Protein AF-A0A4R4S764-F1 (afdb_monomer)

Sequence (118 aa):
MDERRLVDAARLAVAEGSRQERYEALGALSDLLRGAAFTQDSAERVAAFLVEVALTSRYEDDREEALHALGDAGYAWPYQLVKPLADAVPPMGGAESDHVQAILENAEHEDAGGSAGS

Radius of gyration: 15.11 Å; Cα contacts (8 Å, |Δi|>4): 120; chains: 1; bounding box: 30×54×37 Å

Solvent-accessible surface area (backbone atoms only — not comparable to full-atom values): 6704 Å² total; per-residue (Å²): 132,58,68,68,60,51,54,54,49,29,52,48,25,58,75,73,43,54,75,66,47,26,52,54,29,53,50,54,52,26,54,42,41,53,62,64,74,50,54,71,74,54,43,51,56,51,46,50,50,30,49,48,38,43,74,64,50,90,44,66,70,56,19,47,51,26,40,48,30,60,52,62,26,78,64,68,41,54,36,83,70,53,43,66,51,66,79,42,37,90,82,36,65,70,72,54,34,57,38,49,51,57,39,58,74,47,29,40,71,80,78,91,67,95,80,82,89,136

pLDDT: mean 84.27, std 13.17, range [40.12, 95.69]

Structure (mmCIF, N/CA/C/O backbone):
data_AF-A0A4R4S764-F1
#
_entry.id   AF-A0A4R4S764-F1
#
loop_
_atom_site.group_PDB
_atom_site.id
_atom_site.type_symbol
_atom_site.label_atom_id
_atom_site.label_alt_id
_atom_site.label_comp_id
_atom_site.label_asym_id
_atom_site.label_entity_id
_atom_site.label_seq_id
_atom_site.pdbx_PDB_ins_code
_atom_site.Cartn_x
_atom_site.Cartn_y
_atom_site.Cartn_z
_atom_site.occupancy
_atom_site.B_iso_or_equiv
_atom_site.auth_seq_id
_atom_site.auth_comp_id
_atom_site.auth_asym_id
_atom_site.auth_atom_id
_atom_site.pdbx_PDB_model_num
ATOM 1 N N . MET A 1 1 ? -11.655 -0.548 18.272 1.00 57.97 1 MET A N 1
ATOM 2 C CA . MET A 1 1 ? -11.824 0.269 17.052 1.00 57.97 1 MET A CA 1
ATOM 3 C C . MET A 1 1 ? -12.071 -0.710 15.918 1.00 57.97 1 MET A C 1
ATOM 5 O O . MET A 1 1 ? -11.457 -1.764 15.944 1.00 57.97 1 MET A O 1
ATOM 9 N N . ASP A 1 2 ? -13.040 -0.446 15.046 1.00 74.44 2 ASP A N 1
ATOM 10 C CA . ASP A 1 2 ? -13.383 -1.355 13.942 1.00 74.44 2 ASP A CA 1
ATOM 11 C C . ASP A 1 2 ? -12.304 -1.258 12.852 1.00 74.44 2 ASP A C 1
ATOM 13 O O . ASP A 1 2 ? -11.870 -0.146 12.549 1.00 74.44 2 ASP A O 1
ATOM 17 N N . GLU A 1 3 ? -11.865 -2.388 12.296 1.00 73.31 3 GLU A N 1
ATOM 18 C CA . GLU A 1 3 ? -10.853 -2.468 11.230 1.00 73.31 3 GLU A CA 1
ATOM 19 C C . GLU A 1 3 ? -11.152 -1.499 10.084 1.00 73.31 3 GLU A C 1
ATOM 21 O O . GLU A 1 3 ? -10.276 -0.757 9.639 1.00 73.31 3 GLU A O 1
ATOM 26 N N . ARG A 1 4 ? -12.418 -1.426 9.664 1.00 76.69 4 ARG A N 1
ATOM 27 C CA . ARG A 1 4 ? -12.841 -0.559 8.567 1.00 76.69 4 ARG A CA 1
ATOM 28 C C . ARG A 1 4 ? -12.590 0.911 8.878 1.00 76.69 4 ARG A C 1
ATOM 30 O O . ARG A 1 4 ? -12.112 1.647 8.026 1.00 76.69 4 ARG A O 1
ATOM 37 N N . ARG A 1 5 ? -12.841 1.330 10.123 1.00 80.50 5 ARG A N 1
ATOM 38 C CA . ARG A 1 5 ? -12.569 2.707 10.563 1.00 80.50 5 ARG A CA 1
ATOM 39 C C . ARG A 1 5 ? -11.082 3.025 10.593 1.00 80.50 5 ARG A C 1
ATOM 41 O O . ARG A 1 5 ? -10.725 4.181 10.404 1.00 80.50 5 ARG A O 1
ATOM 48 N N . LEU A 1 6 ? -10.235 2.036 10.867 1.00 81.00 6 LEU A N 1
ATOM 49 C CA . LEU A 1 6 ? -8.791 2.229 10.857 1.00 81.00 6 LEU A CA 1
ATOM 50 C C . LEU A 1 6 ? -8.270 2.374 9.427 1.00 81.00 6 LEU A C 1
ATOM 52 O O . LEU A 1 6 ? -7.523 3.308 9.161 1.00 81.00 6 LEU A O 1
ATOM 56 N N . VAL A 1 7 ? -8.724 1.523 8.504 1.00 80.75 7 VAL A N 1
ATOM 57 C CA . VAL A 1 7 ? -8.366 1.628 7.082 1.00 80.75 7 VAL A CA 1
ATOM 58 C C . VAL A 1 7 ? -8.857 2.950 6.484 1.00 80.75 7 VAL A C 1
ATOM 60 O O . VAL A 1 7 ? -8.097 3.622 5.793 1.00 80.75 7 VAL A O 1
ATOM 63 N N . ASP A 1 8 ? -10.085 3.373 6.793 1.00 87.12 8 ASP A N 1
ATOM 64 C CA . ASP A 1 8 ? -10.623 4.659 6.329 1.00 87.12 8 ASP A CA 1
ATOM 65 C C . ASP A 1 8 ? -9.821 5.849 6.890 1.00 87.12 8 ASP A C 1
ATOM 67 O O . ASP A 1 8 ? -9.525 6.801 6.166 1.00 87.12 8 ASP A O 1
ATOM 71 N N . ALA A 1 9 ? -9.418 5.787 8.164 1.00 86.31 9 ALA A N 1
ATOM 72 C CA . ALA A 1 9 ? -8.580 6.814 8.779 1.00 86.31 9 ALA A CA 1
ATOM 73 C C . ALA A 1 9 ? -7.172 6.851 8.167 1.00 86.31 9 ALA A C 1
ATOM 75 O O . ALA A 1 9 ? -6.662 7.935 7.891 1.00 86.31 9 ALA A O 1
ATOM 76 N N . ALA A 1 10 ? -6.565 5.689 7.910 1.00 85.81 10 ALA A N 1
ATOM 77 C CA . ALA A 1 10 ? -5.258 5.600 7.269 1.00 85.81 10 ALA A CA 1
ATOM 78 C C . ALA A 1 10 ? -5.300 6.153 5.837 1.00 85.81 10 ALA A C 1
ATOM 80 O O . ALA A 1 10 ? -4.430 6.931 5.455 1.00 85.81 10 ALA A O 1
ATOM 81 N N . ARG A 1 11 ? -6.356 5.845 5.073 1.00 88.62 11 ARG A N 1
ATOM 82 C CA . ARG A 1 11 ? -6.588 6.423 3.739 1.00 88.62 11 ARG A CA 1
ATOM 83 C C . ARG A 1 11 ? -6.662 7.947 3.783 1.00 88.62 11 ARG A C 1
ATOM 85 O O . ARG A 1 11 ? -6.010 8.610 2.981 1.00 88.62 11 ARG A O 1
ATOM 92 N N . LEU A 1 12 ? -7.426 8.502 4.725 1.00 91.44 12 LEU A N 1
ATOM 93 C CA . LEU A 1 12 ? -7.542 9.951 4.888 1.00 91.44 12 LEU A CA 1
ATOM 94 C C . LEU A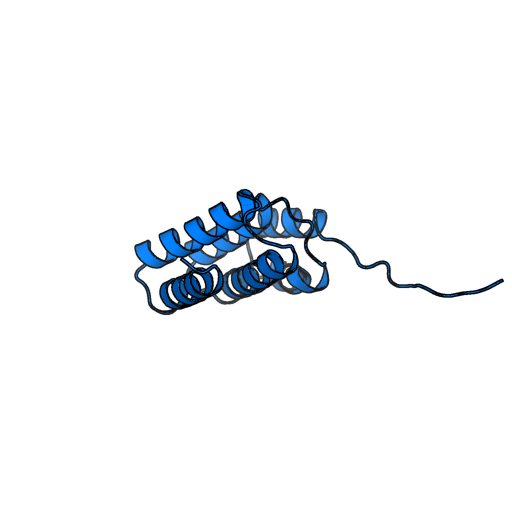 1 12 ? -6.198 10.585 5.272 1.00 91.44 12 LEU A C 1
ATOM 96 O O . LEU A 1 12 ? -5.802 11.588 4.682 1.00 91.44 12 LEU A O 1
ATOM 100 N N . ALA A 1 13 ? -5.480 9.978 6.219 1.00 90.69 13 ALA A N 1
ATOM 101 C CA . ALA A 1 13 ? -4.173 10.452 6.654 1.00 90.69 13 ALA A CA 1
ATOM 102 C C . ALA A 1 13 ? -3.162 10.450 5.503 1.00 90.69 13 ALA A C 1
ATOM 104 O O . ALA A 1 13 ? -2.486 11.450 5.305 1.00 90.69 13 ALA A O 1
ATOM 105 N N . VAL A 1 14 ? -3.105 9.393 4.688 1.00 89.50 14 VAL A N 1
ATOM 106 C CA . VAL A 1 14 ? -2.228 9.331 3.507 1.00 89.50 14 VAL A CA 1
ATOM 107 C C . VAL A 1 14 ? -2.605 10.380 2.452 1.00 89.50 14 VAL A C 1
ATOM 109 O O . VAL A 1 14 ? -1.725 10.959 1.819 1.00 89.50 14 VAL A O 1
ATOM 112 N N . ALA A 1 15 ? -3.894 10.675 2.275 1.00 89.06 15 ALA A N 1
ATOM 113 C CA . ALA A 1 15 ? -4.345 11.652 1.285 1.00 89.06 15 ALA A CA 1
ATOM 114 C C . ALA A 1 15 ? -4.098 13.114 1.706 1.00 89.06 15 ALA A C 1
ATOM 116 O O . ALA A 1 15 ? -3.684 13.936 0.884 1.00 89.06 15 ALA A O 1
ATOM 117 N N . GLU A 1 16 ? -4.364 13.450 2.970 1.00 91.50 16 GLU A N 1
ATOM 118 C CA . GLU A 1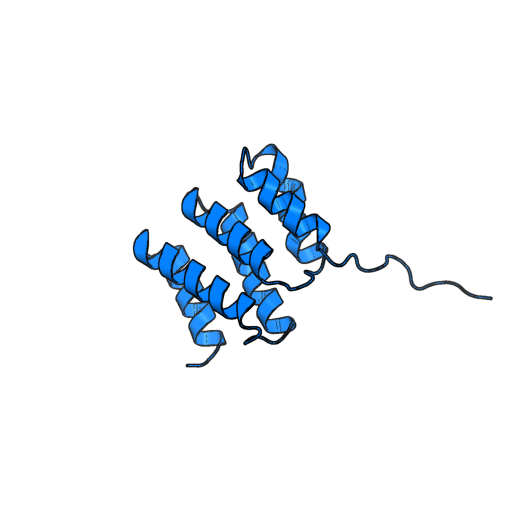 16 ? -4.470 14.842 3.438 1.00 91.50 16 GLU A CA 1
ATOM 119 C C . GLU A 1 16 ? -3.474 15.198 4.551 1.00 91.50 16 GLU A C 1
ATOM 121 O O . GLU A 1 16 ? -3.273 16.376 4.854 1.00 91.50 16 GLU A O 1
ATOM 126 N N . GLY A 1 17 ? -2.836 14.197 5.151 1.00 90.38 17 GLY A N 1
ATOM 127 C CA . GLY A 1 17 ? -1.972 14.354 6.309 1.00 90.38 17 GLY A CA 1
ATOM 128 C C . GLY A 1 17 ? -0.602 14.948 5.992 1.00 90.38 17 GLY A C 1
ATOM 129 O O . GLY A 1 17 ? -0.053 14.875 4.883 1.00 90.38 17 GLY A O 1
ATOM 130 N N . SER A 1 18 ? -0.004 15.515 7.033 1.00 94.44 18 SER A N 1
ATOM 131 C CA . SER A 1 18 ? 1.411 15.854 7.090 1.00 94.44 18 SER A CA 1
ATOM 132 C C . SER A 1 18 ? 2.286 14.622 6.847 1.00 94.44 18 SER A C 1
ATOM 134 O O . SER A 1 18 ? 1.849 13.485 6.994 1.00 94.44 18 SER A O 1
ATOM 136 N N . ARG A 1 19 ? 3.564 14.837 6.508 1.00 92.81 19 ARG A N 1
ATOM 137 C CA . ARG A 1 19 ? 4.521 13.733 6.307 1.00 92.81 19 ARG A CA 1
ATOM 138 C C . ARG A 1 19 ? 4.531 12.750 7.485 1.00 92.81 19 ARG A C 1
ATOM 140 O O . ARG A 1 19 ? 4.593 11.550 7.259 1.00 92.81 19 ARG A O 1
ATOM 147 N N . GLN A 1 20 ? 4.443 13.263 8.712 1.00 93.62 20 GLN A N 1
ATOM 148 C CA . GLN A 1 20 ? 4.421 12.434 9.914 1.00 93.62 20 GLN A CA 1
ATOM 149 C C . GLN A 1 20 ? 3.139 11.597 10.005 1.00 93.62 20 GLN A C 1
ATOM 151 O O . GLN A 1 20 ? 3.217 10.400 10.246 1.00 93.62 20 GLN A O 1
ATOM 156 N N . GLU A 1 21 ? 1.976 12.200 9.753 1.00 93.75 21 GLU A N 1
ATOM 157 C CA . GLU A 1 21 ? 0.690 11.489 9.790 1.00 93.75 21 GLU A CA 1
ATOM 158 C C . GLU A 1 21 ? 0.602 10.405 8.710 1.00 93.75 21 GLU A C 1
ATOM 160 O O . GLU A 1 21 ? 0.075 9.326 8.970 1.00 93.75 21 GLU A O 1
ATOM 165 N N . ARG A 1 22 ? 1.155 10.654 7.515 1.00 95.00 22 ARG A N 1
ATOM 166 C CA . ARG A 1 22 ? 1.233 9.639 6.452 1.00 95.00 22 ARG A CA 1
ATOM 167 C C . ARG A 1 22 ? 2.124 8.471 6.850 1.00 95.00 22 ARG A C 1
ATOM 169 O O . ARG A 1 22 ? 1.712 7.325 6.707 1.00 95.00 22 ARG A O 1
ATOM 176 N N . TYR A 1 23 ? 3.307 8.768 7.384 1.00 93.25 23 TYR A N 1
ATOM 177 C CA . TYR A 1 23 ? 4.249 7.754 7.848 1.00 93.25 23 TYR A CA 1
ATOM 178 C C . TYR A 1 23 ? 3.642 6.882 8.956 1.00 93.25 23 TYR A C 1
ATOM 180 O O . TYR A 1 23 ? 3.661 5.658 8.870 1.00 93.25 23 TYR A O 1
ATOM 188 N N . GLU A 1 24 ? 3.019 7.502 9.961 1.00 92.38 24 GLU A N 1
ATOM 189 C CA . GLU A 1 24 ? 2.338 6.783 11.043 1.00 92.38 24 GLU A CA 1
ATOM 190 C C . GLU A 1 24 ? 1.169 5.934 10.531 1.00 92.38 24 GLU A C 1
ATOM 192 O O . GLU A 1 24 ? 0.975 4.809 10.992 1.00 92.38 24 GLU A O 1
ATOM 197 N N . ALA A 1 25 ? 0.406 6.440 9.558 1.00 93.62 25 ALA A N 1
ATOM 198 C CA . ALA A 1 25 ? -0.694 5.700 8.952 1.00 93.62 25 ALA A CA 1
ATOM 199 C C . ALA A 1 25 ? -0.212 4.463 8.179 1.00 93.62 25 ALA A C 1
ATOM 201 O O . ALA A 1 25 ? -0.791 3.388 8.339 1.00 93.62 25 ALA A O 1
ATOM 202 N N . LEU A 1 26 ? 0.844 4.591 7.370 1.00 94.19 26 LEU A N 1
ATOM 203 C CA . LEU A 1 26 ? 1.421 3.468 6.623 1.00 94.19 26 LEU A CA 1
ATOM 204 C C . LEU A 1 26 ? 2.060 2.438 7.564 1.00 94.19 26 LEU A C 1
ATOM 206 O O . LEU A 1 26 ? 1.797 1.244 7.421 1.00 94.19 26 LEU A O 1
ATOM 210 N N . GLY A 1 27 ? 2.782 2.893 8.593 1.00 91.94 27 GLY A N 1
ATOM 211 C CA . GLY A 1 27 ? 3.335 2.020 9.630 1.00 91.94 27 GLY A CA 1
ATOM 212 C C . GLY A 1 27 ? 2.250 1.242 10.382 1.00 91.94 27 GLY A C 1
ATOM 213 O O . GLY A 1 27 ? 2.366 0.032 10.566 1.00 91.94 27 GLY A O 1
ATOM 214 N N . ALA A 1 28 ? 1.137 1.893 10.733 1.00 90.69 28 ALA A N 1
ATOM 215 C CA . ALA A 1 28 ? 0.013 1.222 11.383 1.00 90.69 28 ALA A CA 1
ATOM 216 C C . ALA A 1 28 ? -0.625 0.140 10.494 1.00 90.69 28 ALA A C 1
ATOM 218 O O . ALA A 1 28 ? -1.007 -0.918 10.996 1.00 90.69 28 ALA A O 1
ATOM 219 N N . LEU A 1 29 ? -0.740 0.375 9.182 1.00 91.25 29 LEU A N 1
ATOM 220 C CA . LEU A 1 29 ? -1.223 -0.644 8.243 1.00 91.25 29 LEU A CA 1
ATOM 221 C C . LEU A 1 29 ? -0.242 -1.818 8.124 1.00 91.25 29 LEU A C 1
ATOM 223 O O . LEU A 1 29 ? -0.680 -2.967 8.130 1.00 91.25 29 LEU A O 1
ATOM 227 N N . SER A 1 30 ? 1.062 -1.536 8.076 1.00 91.50 30 SER A N 1
ATOM 228 C CA . SER A 1 30 ? 2.128 -2.545 8.055 1.00 91.50 30 SER A CA 1
ATOM 229 C C . SER A 1 30 ? 2.079 -3.460 9.285 1.00 91.50 30 SER A C 1
ATOM 231 O O . SER A 1 30 ? 2.048 -4.686 9.164 1.00 91.50 30 SER A O 1
ATOM 233 N N . ASP A 1 31 ? 1.962 -2.879 10.482 1.00 89.50 31 ASP A N 1
ATOM 234 C CA . ASP A 1 31 ? 1.884 -3.643 11.730 1.00 89.50 31 ASP A CA 1
ATOM 235 C C . ASP A 1 31 ? 0.638 -4.536 11.797 1.00 89.50 31 ASP A C 1
ATOM 237 O O . ASP A 1 31 ? 0.698 -5.666 12.293 1.00 89.50 31 ASP A O 1
ATOM 241 N N . LEU A 1 32 ? -0.494 -4.061 11.272 1.00 87.88 32 LEU A N 1
ATOM 242 C CA . LEU A 1 32 ? -1.732 -4.842 11.232 1.00 87.88 32 LEU A CA 1
ATOM 243 C C . LEU A 1 32 ? -1.647 -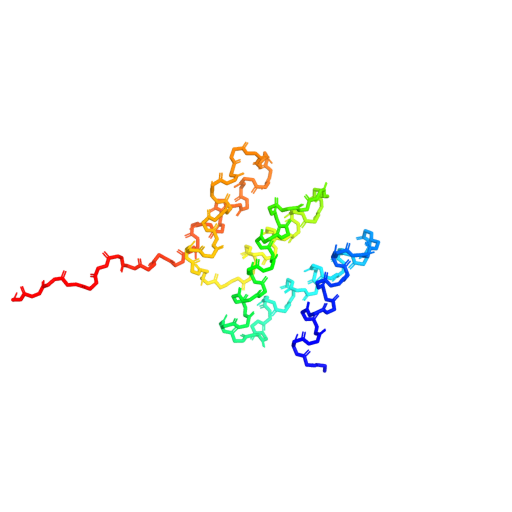6.022 10.271 1.00 87.88 32 LEU A C 1
ATOM 245 O O . LEU A 1 32 ? -2.118 -7.113 10.605 1.00 87.88 32 LEU A O 1
ATOM 249 N N . LEU 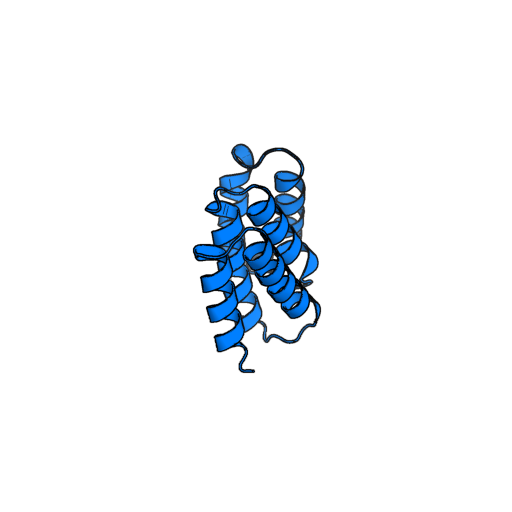A 1 33 ? -1.022 -5.814 9.112 1.00 89.25 33 LEU A N 1
ATOM 250 C CA . LEU A 1 33 ? -0.730 -6.881 8.167 1.00 89.25 33 LEU A CA 1
ATOM 251 C C . LEU A 1 33 ? 0.162 -7.945 8.824 1.00 89.25 33 LEU A C 1
ATOM 253 O O . LEU A 1 33 ? -0.236 -9.107 8.908 1.00 89.25 33 LEU A O 1
ATOM 257 N N . ARG A 1 34 ? 1.301 -7.546 9.403 1.00 86.56 34 ARG A N 1
ATOM 258 C CA . ARG A 1 34 ? 2.254 -8.469 10.046 1.00 86.56 34 ARG A CA 1
ATOM 259 C C . ARG A 1 34 ? 1.648 -9.245 11.221 1.00 86.56 34 ARG A C 1
ATOM 261 O O . ARG A 1 34 ? 2.012 -10.392 11.469 1.00 86.56 34 ARG A O 1
ATOM 268 N N . GLY A 1 35 ? 0.731 -8.630 11.965 1.00 79.81 35 GLY A N 1
ATOM 269 C CA . GLY A 1 35 ? 0.119 -9.227 13.152 1.00 79.81 35 GLY A CA 1
ATOM 270 C C . GLY A 1 35 ? -0.887 -10.352 12.885 1.00 79.81 35 GLY A C 1
ATOM 271 O O . GLY A 1 35 ? -1.442 -10.874 13.851 1.00 79.81 35 GLY A O 1
ATOM 272 N N . ALA A 1 36 ? -1.173 -10.695 11.620 1.00 65.88 36 ALA A N 1
ATOM 273 C CA . ALA A 1 36 ? -2.276 -11.584 11.228 1.00 65.88 36 ALA A CA 1
ATOM 274 C C . ALA A 1 36 ? -3.627 -11.179 11.857 1.00 65.88 36 ALA A C 1
ATOM 276 O O . ALA A 1 36 ? -4.504 -12.010 12.096 1.00 65.88 36 ALA A O 1
ATOM 277 N N . ALA A 1 37 ? -3.795 -9.884 12.157 1.00 72.75 37 ALA A N 1
ATOM 278 C CA . ALA A 1 37 ? -5.022 -9.354 12.747 1.00 72.75 37 ALA A CA 1
ATOM 279 C C . ALA A 1 37 ? -6.184 -9.357 11.742 1.00 72.75 37 ALA A C 1
ATOM 281 O O . ALA A 1 37 ? -7.346 -9.257 12.137 1.00 72.75 37 ALA A O 1
ATOM 282 N N . PHE A 1 38 ? -5.858 -9.467 10.453 1.00 82.06 38 PHE A N 1
ATOM 283 C CA . PHE A 1 38 ? -6.790 -9.426 9.343 1.00 82.06 38 PHE A CA 1
ATOM 284 C C . PHE A 1 38 ? -7.125 -10.813 8.812 1.00 82.06 38 PHE A C 1
ATOM 286 O O . PHE A 1 38 ? -6.309 -11.730 8.791 1.00 82.06 38 PHE A O 1
ATOM 293 N N . THR A 1 39 ? -8.364 -10.939 8.343 1.00 86.25 39 THR A N 1
ATOM 294 C CA . THR A 1 39 ? -8.724 -12.009 7.410 1.00 86.25 39 THR A CA 1
ATOM 295 C C . THR A 1 39 ? -8.006 -11.793 6.075 1.00 86.25 39 THR A C 1
ATOM 297 O O . THR A 1 39 ? -7.598 -10.669 5.781 1.00 86.25 39 THR A O 1
ATOM 300 N N . GLN A 1 40 ? -7.897 -12.833 5.245 1.00 85.75 40 GLN A N 1
ATOM 301 C CA . GLN A 1 40 ? -7.323 -12.716 3.898 1.00 85.75 40 GLN A CA 1
ATOM 302 C C . GLN A 1 40 ? -7.996 -11.586 3.092 1.00 85.75 40 GLN A C 1
ATOM 304 O O . GLN A 1 40 ? -7.314 -10.676 2.632 1.00 85.75 40 GLN A O 1
ATOM 309 N N . ASP A 1 41 ? -9.333 -11.558 3.029 1.00 87.88 41 ASP A N 1
ATOM 310 C CA . ASP A 1 41 ? -10.099 -10.512 2.331 1.00 87.88 41 ASP A CA 1
ATOM 311 C C . ASP A 1 41 ? -9.771 -9.093 2.826 1.00 87.88 41 ASP A C 1
ATOM 313 O O . ASP A 1 41 ? -9.738 -8.127 2.059 1.00 87.88 41 ASP A O 1
ATOM 317 N N . SER A 1 42 ? -9.575 -8.945 4.135 1.00 88.31 42 SER A N 1
ATOM 318 C CA . SER A 1 42 ? -9.213 -7.676 4.765 1.00 88.31 42 SER A CA 1
ATOM 319 C C . SER A 1 42 ? -7.788 -7.261 4.410 1.00 88.31 42 SER A C 1
ATOM 321 O O . SER A 1 42 ? -7.556 -6.108 4.038 1.00 88.31 42 SER A O 1
ATOM 323 N N . ALA A 1 43 ? -6.848 -8.207 4.473 1.00 90.75 43 ALA A N 1
ATOM 324 C CA . ALA A 1 43 ? -5.460 -8.000 4.090 1.00 90.75 43 ALA A CA 1
ATOM 325 C C . ALA A 1 43 ? -5.354 -7.603 2.612 1.00 90.75 43 ALA A C 1
ATOM 327 O O . ALA A 1 43 ? -4.676 -6.631 2.297 1.00 90.75 43 ALA A O 1
ATOM 328 N N . GLU A 1 44 ? -6.107 -8.252 1.722 1.00 91.88 44 GLU A N 1
ATOM 329 C CA . GLU A 1 44 ? -6.154 -7.925 0.294 1.00 91.88 44 GLU A CA 1
ATOM 330 C C . GLU A 1 44 ? -6.684 -6.512 0.023 1.00 91.88 44 GLU A C 1
ATOM 332 O O . GLU A 1 44 ? -6.158 -5.805 -0.836 1.00 91.88 44 GLU A O 1
ATOM 337 N N . ARG A 1 45 ? -7.686 -6.039 0.776 1.00 91.12 45 ARG A N 1
ATOM 338 C CA . ARG A 1 45 ? -8.180 -4.652 0.646 1.00 91.12 45 ARG A CA 1
ATOM 339 C C . ARG A 1 45 ? -7.145 -3.619 1.070 1.00 91.12 45 ARG A C 1
ATOM 341 O O . ARG A 1 45 ? -7.079 -2.541 0.474 1.00 91.12 45 ARG A O 1
ATOM 348 N N . VAL A 1 46 ? -6.375 -3.922 2.112 1.00 92.50 46 VAL A N 1
ATOM 349 C CA . VAL A 1 46 ? -5.274 -3.063 2.560 1.00 92.50 46 VAL A CA 1
ATOM 350 C C . VAL A 1 46 ? -4.123 -3.124 1.564 1.00 92.50 46 VAL A C 1
ATOM 352 O O . VAL A 1 46 ? -3.609 -2.080 1.181 1.00 92.50 46 VAL A O 1
ATOM 355 N N . ALA A 1 47 ? -3.785 -4.302 1.052 1.00 93.31 47 ALA A N 1
ATOM 356 C CA . ALA A 1 47 ? -2.783 -4.454 0.010 1.00 93.31 47 ALA A CA 1
ATOM 357 C C . ALA A 1 47 ? -3.169 -3.697 -1.271 1.00 93.31 47 ALA A C 1
ATOM 359 O O . ALA A 1 47 ? -2.337 -2.980 -1.815 1.00 93.31 47 ALA A O 1
ATOM 360 N N . ALA A 1 48 ? -4.437 -3.731 -1.697 1.00 93.81 48 ALA A N 1
ATOM 361 C CA . ALA A 1 48 ? -4.928 -2.927 -2.822 1.00 93.81 48 ALA A CA 1
ATOM 362 C C . ALA A 1 48 ? -4.677 -1.426 -2.617 1.00 93.81 48 ALA A C 1
ATOM 364 O O . ALA A 1 48 ? -4.273 -0.721 -3.539 1.00 93.81 48 ALA A O 1
ATOM 365 N N . PHE A 1 49 ? -4.904 -0.939 -1.394 1.00 94.38 49 PHE A N 1
ATOM 366 C CA . PHE A 1 49 ? -4.610 0.443 -1.037 1.00 94.38 49 PHE A CA 1
ATOM 367 C C . PHE A 1 49 ? -3.108 0.741 -1.082 1.00 94.38 49 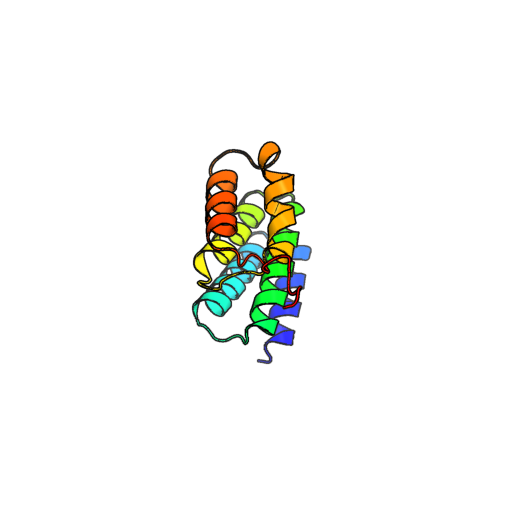PHE A C 1
ATOM 369 O O . PHE A 1 49 ? -2.706 1.748 -1.652 1.00 94.38 49 PHE A O 1
ATOM 376 N N . LEU A 1 50 ? -2.271 -0.128 -0.518 1.00 95.69 50 LEU A N 1
ATOM 377 C CA . LEU A 1 50 ? -0.820 0.060 -0.521 1.00 95.69 50 LEU A CA 1
ATOM 378 C C . LEU A 1 50 ? -0.244 0.026 -1.944 1.00 95.69 50 LEU A C 1
ATOM 380 O O . LEU A 1 50 ? 0.616 0.838 -2.267 1.00 95.69 50 LEU A O 1
ATOM 384 N N . VAL A 1 51 ? -0.771 -0.829 -2.825 1.00 95.62 51 VAL A N 1
ATOM 385 C CA . VAL A 1 51 ? -0.429 -0.834 -4.257 1.00 95.62 51 VAL A CA 1
ATOM 386 C C . VAL A 1 51 ? -0.790 0.506 -4.904 1.00 95.62 51 VAL A C 1
ATOM 388 O O . VAL A 1 51 ? 0.019 1.075 -5.633 1.00 95.62 51 VAL A O 1
ATOM 391 N N . GLU A 1 52 ? -1.972 1.056 -4.614 1.00 95.19 52 GLU A N 1
ATOM 392 C CA . GLU A 1 52 ? -2.374 2.384 -5.095 1.00 95.19 52 GLU A CA 1
ATOM 393 C C . GLU A 1 52 ? -1.411 3.479 -4.600 1.00 95.19 52 GLU A C 1
ATOM 395 O O . GLU A 1 52 ? -0.982 4.320 -5.394 1.00 95.19 52 GLU A O 1
ATOM 400 N N . VAL A 1 53 ? -1.015 3.450 -3.322 1.00 94.75 53 VAL A N 1
ATOM 401 C CA . VAL A 1 53 ? -0.050 4.403 -2.742 1.00 94.75 53 VAL A CA 1
ATOM 402 C C . VAL A 1 53 ? 1.315 4.284 -3.417 1.00 94.75 53 VAL A C 1
ATOM 404 O O . VAL A 1 53 ? 1.862 5.301 -3.847 1.00 94.75 53 VAL A O 1
ATOM 407 N N . ALA A 1 54 ? 1.830 3.063 -3.579 1.00 94.75 54 ALA A N 1
ATOM 408 C CA . ALA A 1 54 ? 3.108 2.795 -4.234 1.00 94.75 54 ALA A CA 1
ATOM 409 C C . ALA A 1 54 ? 3.141 3.305 -5.683 1.00 94.75 54 ALA A C 1
ATOM 411 O O . ALA A 1 54 ? 4.168 3.786 -6.151 1.00 94.75 54 ALA A O 1
ATOM 412 N N . LEU A 1 55 ? 2.014 3.252 -6.395 1.00 93.38 55 LEU A N 1
ATOM 413 C CA . LEU A 1 55 ? 1.931 3.691 -7.790 1.00 93.38 55 LEU A CA 1
ATOM 414 C C . LEU A 1 55 ? 1.687 5.191 -7.953 1.00 93.38 55 LEU A C 1
ATOM 416 O O . LEU A 1 55 ? 2.110 5.777 -8.949 1.00 93.38 55 LEU A O 1
ATOM 420 N N . THR A 1 56 ? 0.947 5.809 -7.032 1.00 92.62 56 THR A N 1
ATOM 421 C CA . THR A 1 56 ? 0.398 7.158 -7.246 1.00 92.62 56 THR A CA 1
ATOM 422 C C . THR A 1 56 ? 0.986 8.221 -6.330 1.00 92.62 56 THR A C 1
ATOM 424 O O . THR A 1 56 ? 0.859 9.413 -6.632 1.00 92.62 56 THR A O 1
ATOM 427 N N . SER A 1 57 ? 1.648 7.838 -5.232 1.00 90.69 57 SER A N 1
ATOM 428 C CA . SER A 1 57 ? 2.196 8.828 -4.315 1.00 90.69 57 SER A CA 1
ATOM 429 C C . SER A 1 57 ? 3.326 9.625 -4.960 1.00 90.69 57 SER A C 1
ATOM 431 O O . SER A 1 57 ? 4.305 9.100 -5.497 1.00 90.69 57 SER A O 1
ATOM 433 N N . ARG A 1 58 ? 3.213 10.949 -4.839 1.00 90.00 58 ARG A N 1
ATOM 434 C CA . ARG A 1 58 ? 4.266 11.892 -5.233 1.00 90.00 58 ARG A CA 1
ATOM 435 C C . ARG A 1 58 ? 5.465 11.877 -4.283 1.00 90.00 58 ARG A C 1
ATOM 437 O O . ARG A 1 58 ? 6.484 12.482 -4.605 1.00 90.00 58 ARG A O 1
ATOM 444 N N . TYR A 1 59 ? 5.331 11.256 -3.114 1.00 90.62 59 TYR A N 1
ATOM 445 C CA . TYR A 1 59 ? 6.363 11.204 -2.087 1.00 90.62 59 TYR A CA 1
ATOM 446 C C . TYR A 1 59 ? 7.063 9.850 -2.1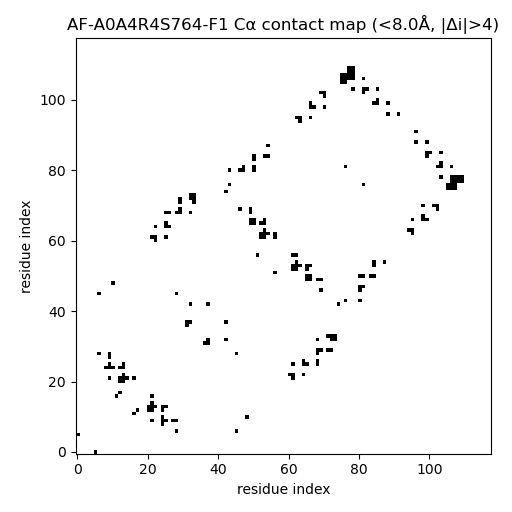28 1.00 90.62 59 TYR A C 1
ATOM 448 O O . TYR A 1 59 ? 6.406 8.820 -2.044 1.00 90.62 59 TYR A O 1
ATOM 456 N N . GLU A 1 60 ? 8.387 9.874 -2.258 1.00 89.31 60 GLU A N 1
ATOM 457 C CA . GLU A 1 60 ? 9.226 8.669 -2.292 1.00 89.31 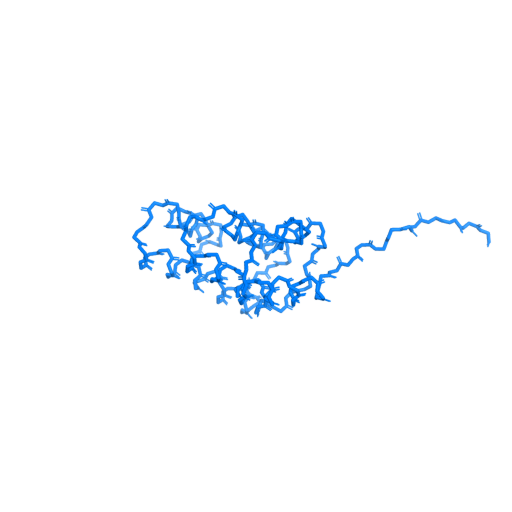60 GLU A CA 1
ATOM 458 C C . GLU A 1 60 ? 9.090 7.844 -1.013 1.00 89.31 60 GLU A C 1
ATOM 460 O O . GLU A 1 60 ? 8.749 6.672 -1.104 1.00 89.31 60 GLU A O 1
ATOM 465 N N . ASP A 1 61 ? 9.175 8.491 0.154 1.00 91.06 61 ASP A N 1
ATOM 466 C CA . ASP A 1 61 ? 8.976 7.837 1.455 1.00 91.06 61 ASP A CA 1
ATOM 467 C C . ASP A 1 61 ? 7.653 7.050 1.535 1.00 91.06 61 ASP A C 1
ATOM 469 O O . ASP A 1 61 ? 7.607 5.959 2.090 1.00 91.06 61 ASP A O 1
ATOM 473 N N . ASP A 1 62 ? 6.566 7.592 0.975 1.00 93.50 62 ASP A N 1
ATOM 474 C CA . ASP A 1 62 ? 5.260 6.931 1.025 1.00 93.50 62 ASP A CA 1
ATOM 475 C C . ASP A 1 62 ? 5.218 5.707 0.092 1.00 93.50 62 ASP A C 1
ATOM 477 O O . ASP A 1 62 ? 4.566 4.713 0.413 1.00 93.50 62 ASP A O 1
ATOM 481 N N . ARG A 1 63 ? 5.881 5.779 -1.075 1.00 93.69 63 ARG A N 1
ATOM 482 C CA . ARG A 1 63 ? 5.959 4.648 -2.011 1.00 93.69 63 ARG A CA 1
ATOM 483 C C . ARG A 1 63 ? 6.799 3.523 -1.424 1.00 93.69 63 ARG A C 1
ATOM 485 O O . ARG A 1 63 ? 6.355 2.378 -1.437 1.00 93.69 63 ARG A O 1
ATOM 492 N N . GLU A 1 64 ? 7.969 3.858 -0.888 1.00 92.19 64 GLU A N 1
ATOM 493 C CA . GLU A 1 64 ? 8.879 2.899 -0.266 1.00 92.19 64 GLU A CA 1
ATOM 494 C C . GLU A 1 64 ? 8.219 2.218 0.936 1.00 92.19 64 GLU A C 1
ATOM 496 O O . GLU A 1 64 ? 8.189 0.991 0.999 1.00 92.19 64 GLU A O 1
ATOM 501 N N . GLU A 1 65 ? 7.587 2.980 1.833 1.00 93.88 65 GLU A N 1
ATOM 502 C CA . GLU A 1 65 ? 6.908 2.416 3.005 1.00 93.88 65 GLU A CA 1
ATOM 503 C C . GLU A 1 65 ? 5.731 1.507 2.606 1.00 93.88 65 GLU A C 1
ATOM 505 O O . GLU A 1 65 ? 5.511 0.461 3.219 1.00 93.88 65 GLU A O 1
ATOM 510 N N . ALA A 1 66 ? 4.992 1.850 1.544 1.00 95.25 66 ALA A N 1
ATOM 511 C CA . ALA A 1 66 ? 3.916 1.001 1.038 1.00 95.25 66 ALA A CA 1
ATOM 512 C C . ALA A 1 66 ? 4.435 -0.325 0.453 1.00 95.25 66 ALA A C 1
ATOM 514 O O . ALA A 1 66 ? 3.855 -1.381 0.714 1.00 95.25 66 ALA A O 1
ATOM 515 N N . LEU A 1 67 ? 5.536 -0.286 -0.303 1.00 94.62 67 LEU A N 1
ATOM 516 C CA . LEU A 1 67 ? 6.200 -1.482 -0.828 1.00 94.62 67 LEU A CA 1
ATOM 517 C C . LEU A 1 67 ? 6.782 -2.340 0.301 1.00 94.62 67 LEU A C 1
ATOM 519 O O . LEU A 1 67 ? 6.610 -3.559 0.306 1.00 94.62 67 LEU A O 1
ATOM 523 N N . HIS A 1 68 ? 7.405 -1.711 1.295 1.00 92.62 68 HIS A N 1
ATOM 524 C CA . HIS A 1 68 ? 7.925 -2.392 2.473 1.00 92.62 68 HIS A CA 1
ATOM 525 C C . HIS A 1 68 ? 6.805 -3.115 3.235 1.00 92.62 68 HIS A C 1
ATOM 527 O O . HIS A 1 68 ? 6.911 -4.310 3.505 1.00 92.62 68 HIS A O 1
ATOM 533 N N . ALA A 1 69 ? 5.685 -2.434 3.498 1.00 92.88 69 ALA A N 1
ATOM 534 C CA . ALA A 1 69 ? 4.522 -3.021 4.162 1.00 92.88 69 ALA A CA 1
ATOM 535 C C . ALA A 1 69 ? 3.946 -4.229 3.402 1.00 92.88 69 ALA A C 1
ATOM 537 O O . ALA A 1 69 ? 3.573 -5.220 4.027 1.00 92.88 69 ALA A O 1
ATOM 538 N N . LEU A 1 70 ? 3.892 -4.172 2.066 1.00 93.50 70 LEU A N 1
ATOM 539 C CA . LEU A 1 70 ? 3.445 -5.291 1.229 1.00 93.50 70 LEU A CA 1
ATOM 540 C C . LEU A 1 70 ? 4.389 -6.498 1.306 1.00 93.50 70 LEU A C 1
ATOM 542 O O . LEU A 1 70 ? 3.911 -7.632 1.351 1.00 93.50 70 LEU A O 1
ATOM 546 N N . GLY A 1 71 ? 5.704 -6.267 1.314 1.00 90.56 71 GLY A N 1
ATOM 547 C CA . GLY A 1 71 ? 6.710 -7.330 1.394 1.00 90.56 71 GLY A CA 1
ATOM 548 C C . GLY A 1 71 ? 6.776 -8.006 2.767 1.00 90.56 71 GLY A C 1
ATOM 549 O O . GLY A 1 71 ? 6.912 -9.224 2.853 1.00 90.56 71 GLY A O 1
ATOM 550 N N . ASP A 1 72 ? 6.616 -7.234 3.841 1.00 88.44 72 ASP A N 1
ATOM 551 C CA . ASP A 1 72 ? 6.732 -7.707 5.229 1.00 88.44 72 ASP A CA 1
ATOM 552 C C . ASP A 1 72 ? 5.485 -8.420 5.763 1.00 88.44 72 ASP A C 1
ATOM 554 O O . ASP A 1 72 ? 5.524 -9.058 6.820 1.00 88.44 72 ASP A O 1
ATOM 558 N N . ALA A 1 73 ? 4.360 -8.287 5.065 1.00 86.44 73 ALA A N 1
ATOM 559 C CA . ALA A 1 73 ? 3.057 -8.737 5.532 1.00 86.44 73 ALA A CA 1
ATOM 560 C C . ALA A 1 73 ? 2.950 -10.262 5.710 1.00 86.44 73 ALA A C 1
ATOM 562 O O . ALA A 1 73 ? 2.075 -10.729 6.435 1.00 86.44 73 ALA A O 1
ATOM 563 N N . GLY A 1 74 ? 3.807 -11.042 5.042 1.00 81.19 74 GLY A N 1
ATOM 564 C CA . GLY A 1 74 ? 3.812 -12.507 5.119 1.00 81.19 74 GLY A CA 1
ATOM 565 C C . GLY A 1 74 ? 2.603 -13.194 4.470 1.00 81.19 74 GLY A C 1
ATOM 566 O O . GLY A 1 74 ? 2.464 -14.409 4.600 1.00 81.19 74 GLY A O 1
ATOM 567 N N . TYR A 1 75 ? 1.741 -12.443 3.775 1.00 81.88 75 TYR A N 1
ATOM 568 C CA . TYR A 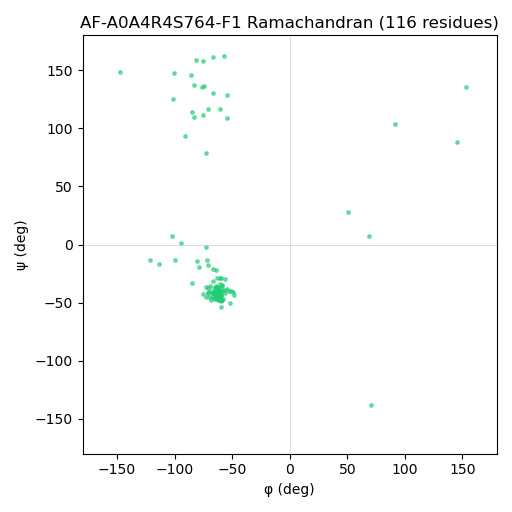1 75 ? 0.660 -12.999 2.965 1.00 81.88 75 TYR A CA 1
ATOM 569 C C . TYR A 1 75 ? 1.165 -13.346 1.573 1.00 81.88 75 TYR A C 1
ATOM 571 O O . TYR A 1 75 ? 1.984 -12.635 0.990 1.00 81.88 75 TYR A O 1
ATOM 579 N N . ALA A 1 76 ? 0.608 -14.415 1.022 1.00 85.62 76 ALA A N 1
ATOM 580 C CA . ALA A 1 76 ? 0.737 -14.710 -0.387 1.00 85.62 76 ALA A CA 1
ATOM 581 C C . ALA A 1 76 ? -0.334 -13.888 -1.127 1.00 85.62 76 ALA A C 1
ATOM 583 O O . ALA A 1 76 ? -1.536 -14.084 -0.938 1.00 85.62 76 ALA A O 1
ATOM 584 N N . TRP A 1 77 ? 0.099 -12.876 -1.881 1.00 90.50 77 TRP A N 1
ATOM 585 C CA . TRP A 1 77 ? -0.813 -11.935 -2.532 1.00 90.50 77 TRP A CA 1
ATOM 586 C C . TRP A 1 77 ? -1.326 -12.492 -3.856 1.00 90.50 77 TRP A C 1
ATOM 588 O O . TRP A 1 77 ? -0.505 -12.967 -4.641 1.00 90.50 77 TRP A O 1
ATOM 598 N N . PRO A 1 78 ? -2.621 -12.355 -4.192 1.00 92.19 78 PRO A N 1
ATOM 599 C CA . PRO A 1 78 ? -3.093 -12.694 -5.527 1.00 92.19 78 PRO A CA 1
ATOM 600 C C . PRO A 1 78 ? -2.284 -11.939 -6.585 1.00 92.19 78 PRO A C 1
ATOM 602 O O . PRO A 1 78 ? -2.177 -10.713 -6.527 1.00 92.19 78 PRO A O 1
ATOM 605 N N . TYR A 1 79 ? -1.741 -12.635 -7.587 1.00 89.56 79 TYR A N 1
ATOM 606 C CA . TYR A 1 79 ? -0.875 -12.004 -8.588 1.00 89.56 79 TYR A CA 1
ATOM 607 C C . TYR A 1 79 ? -1.547 -10.809 -9.271 1.00 89.56 79 TYR A C 1
ATOM 609 O O . TYR A 1 79 ? -0.913 -9.782 -9.481 1.00 89.56 79 TYR A O 1
ATOM 617 N N . GLN A 1 80 ? -2.852 -10.888 -9.552 1.00 92.56 80 GLN A N 1
ATOM 618 C CA . GLN A 1 80 ? -3.605 -9.780 -10.156 1.00 92.56 80 GLN A CA 1
ATOM 619 C C . GLN A 1 80 ? -3.599 -8.502 -9.305 1.00 92.56 80 GLN A C 1
ATOM 621 O O . GLN A 1 80 ? -3.672 -7.407 -9.858 1.00 92.56 80 GLN A O 1
ATOM 626 N N . LEU A 1 81 ? -3.488 -8.632 -7.981 1.00 93.69 81 LEU A N 1
ATOM 627 C CA . LEU A 1 81 ? -3.441 -7.507 -7.054 1.00 93.69 81 LEU A CA 1
ATOM 628 C C . LEU A 1 81 ? -2.117 -6.743 -7.153 1.00 93.69 81 LEU A C 1
ATOM 630 O O . LEU A 1 81 ? -2.112 -5.515 -7.144 1.00 93.69 81 LEU A O 1
ATOM 634 N N . VAL A 1 82 ? -1.004 -7.468 -7.269 1.00 93.50 82 VAL A N 1
ATOM 635 C CA . VAL A 1 82 ? 0.355 -6.899 -7.260 1.00 93.50 82 VAL A CA 1
ATOM 636 C C . VAL A 1 82 ? 0.956 -6.727 -8.655 1.00 93.50 82 VAL A C 1
ATOM 638 O O . VAL A 1 82 ? 1.924 -5.989 -8.818 1.00 93.50 82 VAL A O 1
ATOM 641 N N . LYS A 1 83 ? 0.356 -7.323 -9.694 1.00 92.38 83 LYS A N 1
ATOM 642 C CA . LYS A 1 83 ? 0.764 -7.175 -11.099 1.00 92.38 83 LYS A CA 1
ATOM 643 C C . LYS A 1 83 ? 0.966 -5.712 -11.530 1.00 92.38 83 LYS A C 1
ATOM 645 O O . LYS A 1 83 ? 1.939 -5.464 -12.241 1.00 92.38 83 LYS A O 1
ATOM 650 N N . PRO A 1 84 ? 0.128 -4.734 -11.129 1.00 94.44 84 PRO A N 1
ATOM 651 C CA . PRO A 1 84 ? 0.354 -3.335 -11.490 1.00 94.44 84 PRO A CA 1
ATOM 652 C C . PRO A 1 84 ? 1.729 -2.794 -11.068 1.00 94.44 84 PRO A C 1
ATOM 654 O O . PRO A 1 84 ? 2.273 -1.936 -11.759 1.00 94.44 84 PRO A O 1
ATOM 657 N N . LEU A 1 85 ? 2.317 -3.318 -9.984 1.00 91.56 85 LEU A N 1
ATOM 658 C CA . LEU A 1 85 ? 3.677 -2.971 -9.567 1.00 91.56 85 LEU A CA 1
ATOM 659 C C . LEU A 1 85 ? 4.711 -3.461 -10.587 1.00 91.56 85 LEU A C 1
ATOM 661 O O . LEU A 1 85 ? 5.613 -2.709 -10.940 1.00 91.56 85 LEU A O 1
ATOM 665 N N . ALA A 1 86 ? 4.542 -4.677 -11.124 1.00 86.56 86 ALA A N 1
ATOM 666 C CA . ALA A 1 86 ? 5.414 -5.241 -12.160 1.00 86.56 86 ALA A CA 1
ATOM 667 C C . ALA A 1 86 ? 5.437 -4.374 -13.428 1.00 86.56 86 ALA A C 1
ATOM 669 O O . ALA A 1 86 ? 6.497 -4.102 -13.993 1.00 86.56 86 ALA A O 1
ATOM 670 N N . ASP A 1 87 ? 4.261 -3.905 -13.853 1.00 87.94 87 ASP A N 1
ATOM 671 C CA . ASP A 1 87 ? 4.116 -3.045 -15.032 1.00 87.94 87 ASP A CA 1
ATOM 672 C C . ASP A 1 87 ? 4.779 -1.662 -14.817 1.00 87.94 87 ASP A C 1
ATOM 674 O O . ASP A 1 87 ? 5.133 -0.981 -15.783 1.00 87.94 87 ASP A O 1
ATOM 678 N N . ALA A 1 88 ? 4.989 -1.264 -13.557 1.00 84.06 88 ALA A N 1
ATOM 679 C CA . ALA A 1 88 ? 5.584 0.000 -13.135 1.00 84.06 88 ALA A CA 1
ATOM 680 C C . ALA A 1 88 ? 7.062 -0.105 -12.695 1.00 84.06 88 ALA A C 1
ATOM 682 O O . ALA A 1 88 ? 7.632 0.890 -12.255 1.00 84.06 88 ALA A O 1
ATOM 683 N N . VAL A 1 89 ? 7.731 -1.251 -12.861 1.00 73.50 89 VAL A N 1
ATOM 684 C CA . VAL A 1 89 ? 9.151 -1.409 -12.476 1.00 73.50 89 VAL A CA 1
ATOM 685 C C . VAL A 1 89 ? 10.105 -0.477 -13.244 1.00 73.50 89 VAL A C 1
ATOM 687 O O . VAL A 1 89 ? 10.961 0.128 -12.609 1.00 73.50 89 VAL A O 1
ATOM 690 N N . PRO A 1 90 ? 9.989 -0.265 -14.573 1.00 67.31 90 PRO A N 1
ATOM 691 C CA . PRO A 1 90 ? 10.885 0.666 -15.267 1.00 67.31 90 PRO A CA 1
ATOM 692 C C . PRO A 1 90 ? 10.847 2.117 -14.737 1.00 67.31 90 PRO A C 1
ATOM 694 O O . PRO A 1 90 ? 11.898 2.761 -14.751 1.00 67.31 90 PRO A O 1
ATOM 697 N N . PRO A 1 91 ? 9.691 2.662 -14.290 1.00 65.31 91 PRO A N 1
ATOM 698 C CA . PRO A 1 91 ? 9.664 3.945 -13.587 1.00 65.31 91 PRO A CA 1
ATOM 699 C C . PRO A 1 91 ? 10.075 3.913 -12.100 1.00 65.31 91 PRO A C 1
ATOM 701 O O . PRO A 1 91 ? 10.441 4.972 -11.592 1.00 65.31 91 PRO A O 1
ATOM 704 N N . MET A 1 92 ? 10.053 2.765 -11.412 1.00 68.25 92 MET A N 1
ATOM 705 C CA . MET A 1 92 ? 10.483 2.615 -10.009 1.00 68.25 92 MET A CA 1
ATOM 706 C C . MET A 1 92 ? 11.972 2.241 -9.936 1.00 68.25 92 MET A C 1
ATOM 708 O O . MET A 1 92 ? 12.341 1.077 -10.053 1.00 68.25 92 MET A O 1
ATOM 712 N N . GLY A 1 93 ? 12.867 3.218 -9.799 1.00 69.38 93 GLY A N 1
ATOM 713 C CA . GLY A 1 93 ? 14.314 2.965 -9.746 1.00 69.38 93 GLY A CA 1
ATOM 714 C C . GLY A 1 93 ? 14.821 2.536 -8.361 1.00 69.38 93 GLY A C 1
ATOM 715 O O . GLY A 1 93 ? 14.228 2.862 -7.341 1.00 69.38 93 GLY A O 1
ATOM 716 N N . GLY A 1 94 ? 15.983 1.875 -8.306 1.00 79.81 94 GLY A N 1
ATOM 717 C CA . GLY A 1 94 ? 16.703 1.638 -7.044 1.00 79.81 94 GLY A CA 1
ATOM 718 C C . GLY A 1 94 ? 16.021 0.626 -6.114 1.00 79.81 94 GLY A C 1
ATOM 719 O O . GLY A 1 94 ? 15.558 -0.409 -6.579 1.00 79.81 94 GLY A O 1
ATOM 720 N N . ALA A 1 95 ? 15.981 0.916 -4.809 1.00 80.56 95 ALA A N 1
ATOM 721 C CA . ALA A 1 95 ? 15.453 0.007 -3.783 1.00 80.56 95 ALA A CA 1
ATOM 722 C C . ALA A 1 95 ? 13.966 -0.355 -3.985 1.00 80.56 95 ALA A C 1
ATOM 724 O O . ALA A 1 95 ? 13.554 -1.466 -3.657 1.00 80.56 95 ALA A O 1
ATOM 725 N N . GLU A 1 96 ? 13.171 0.535 -4.595 1.00 84.31 96 GLU A N 1
ATOM 726 C CA . GLU A 1 96 ? 11.767 0.263 -4.938 1.00 84.31 96 GLU A CA 1
ATOM 727 C C . GLU A 1 96 ? 11.641 -0.956 -5.882 1.00 84.31 96 GLU A C 1
ATOM 729 O O . GLU A 1 96 ? 10.759 -1.793 -5.692 1.00 84.31 96 GLU A O 1
ATOM 734 N N . SER A 1 97 ? 12.557 -1.117 -6.850 1.00 85.44 97 SER A N 1
ATOM 735 C CA . SER A 1 97 ? 12.582 -2.282 -7.755 1.00 85.44 97 SER A CA 1
ATOM 736 C C . SER A 1 97 ? 12.811 -3.599 -7.009 1.00 85.44 97 SER A C 1
ATOM 738 O O . SER A 1 97 ? 12.148 -4.593 -7.311 1.00 85.44 97 SER A O 1
ATOM 740 N N . ASP A 1 98 ? 13.719 -3.604 -6.029 1.00 86.94 98 ASP A N 1
ATOM 741 C CA . ASP A 1 98 ? 14.044 -4.802 -5.246 1.00 86.94 98 ASP A CA 1
ATOM 742 C C . ASP A 1 98 ? 12.834 -5.245 -4.408 1.00 86.94 98 ASP A C 1
ATOM 744 O O . ASP A 1 98 ? 12.503 -6.433 -4.358 1.00 86.94 98 ASP A O 1
ATOM 748 N N . HIS A 1 99 ? 12.112 -4.287 -3.813 1.00 87.38 99 HIS A N 1
ATOM 749 C CA . HIS A 1 99 ? 10.870 -4.575 -3.097 1.00 87.38 99 HIS A CA 1
ATOM 750 C C . HIS A 1 99 ? 9.790 -5.144 -4.018 1.00 87.38 99 HIS A C 1
ATOM 752 O O . HIS A 1 99 ? 9.163 -6.148 -3.678 1.00 87.38 99 HIS A O 1
ATOM 758 N N . VAL A 1 100 ? 9.580 -4.542 -5.193 1.00 89.06 100 VAL A N 1
ATOM 759 C 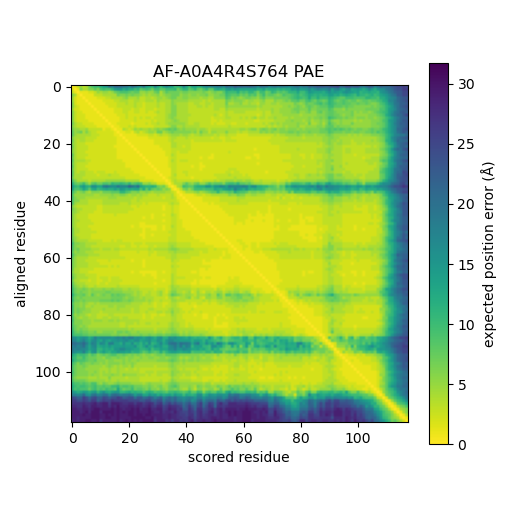CA . VAL A 1 100 ? 8.587 -5.036 -6.157 1.00 89.06 100 VAL A CA 1
ATOM 760 C C . VAL A 1 100 ? 8.920 -6.457 -6.601 1.00 89.06 100 VAL A C 1
ATOM 762 O O . VAL A 1 100 ? 8.028 -7.303 -6.639 1.00 89.06 100 VAL A O 1
ATOM 765 N N . GLN A 1 101 ? 10.189 -6.752 -6.882 1.00 87.81 101 GLN A N 1
ATOM 766 C CA . GLN A 1 101 ? 10.602 -8.103 -7.240 1.00 87.81 101 GLN A CA 1
ATOM 767 C C . GLN A 1 101 ? 10.290 -9.104 -6.116 1.00 87.81 101 GLN A C 1
ATOM 769 O O . GLN A 1 101 ? 9.665 -10.130 -6.381 1.00 87.81 101 GLN A O 1
ATOM 774 N N . ALA A 1 102 ? 10.638 -8.783 -4.867 1.00 87.06 102 ALA A N 1
ATOM 775 C CA . ALA A 1 102 ? 10.359 -9.648 -3.721 1.00 87.06 102 ALA A CA 1
ATOM 776 C C . ALA A 1 102 ? 8.851 -9.884 -3.499 1.00 87.06 102 ALA A C 1
ATOM 778 O O . ALA A 1 102 ? 8.436 -10.992 -3.156 1.00 87.06 102 ALA A O 1
ATOM 779 N N . ILE A 1 103 ? 8.012 -8.867 -3.721 1.00 89.88 103 ILE A N 1
ATOM 780 C CA . ILE A 1 103 ? 6.548 -8.996 -3.639 1.00 89.88 103 ILE A CA 1
ATOM 781 C C . ILE A 1 103 ? 6.027 -9.947 -4.724 1.00 89.88 103 ILE A C 1
ATOM 783 O O . ILE A 1 103 ? 5.196 -10.809 -4.442 1.00 89.88 103 ILE A O 1
ATOM 787 N N . LEU A 1 104 ? 6.512 -9.811 -5.961 1.00 87.69 104 LEU A N 1
ATOM 788 C CA . LEU A 1 104 ? 6.069 -10.628 -7.095 1.00 87.69 104 LEU A CA 1
ATOM 789 C C . LEU A 1 104 ? 6.508 -12.090 -6.977 1.00 87.69 104 LEU A C 1
ATOM 791 O O . LEU A 1 104 ? 5.752 -12.981 -7.359 1.00 87.69 104 LEU A O 1
ATOM 795 N N . GLU A 1 105 ? 7.699 -12.344 -6.433 1.00 85.94 105 GLU A N 1
ATOM 796 C CA . GLU A 1 105 ? 8.202 -13.700 -6.171 1.00 85.94 105 GLU A CA 1
ATOM 797 C C . GLU A 1 105 ? 7.341 -14.454 -5.144 1.00 85.94 105 GLU A C 1
ATOM 799 O O . GLU A 1 105 ? 7.217 -15.675 -5.230 1.00 85.94 105 GLU A O 1
ATOM 804 N N . ASN A 1 106 ? 6.702 -13.732 -4.219 1.00 84.06 106 ASN A N 1
ATOM 805 C CA . ASN A 1 106 ? 5.809 -14.290 -3.200 1.00 84.06 106 ASN A CA 1
ATOM 806 C C . ASN A 1 106 ? 4.320 -14.271 -3.598 1.00 84.06 106 ASN A C 1
ATOM 808 O O . ASN A 1 106 ? 3.468 -14.682 -2.808 1.00 84.06 106 ASN A O 1
ATOM 812 N N . ALA A 1 107 ? 3.983 -13.786 -4.796 1.00 86.69 107 ALA A N 1
ATOM 813 C CA . ALA A 1 107 ? 2.600 -13.681 -5.243 1.00 86.69 107 ALA A CA 1
ATOM 814 C C . ALA A 1 107 ? 2.020 -15.042 -5.665 1.00 86.69 107 ALA A C 1
ATOM 816 O O . ALA A 1 107 ? 2.631 -15.799 -6.429 1.00 86.69 107 ALA A O 1
ATOM 817 N N . GLU A 1 108 ? 0.791 -15.330 -5.236 1.00 80.25 108 GLU A N 1
ATOM 818 C CA . GLU A 1 108 ? 0.035 -16.497 -5.680 1.00 80.25 108 GLU A CA 1
ATOM 819 C C . GLU A 1 108 ? -0.396 -16.307 -7.128 1.00 80.25 108 GLU A C 1
ATOM 821 O O . GLU A 1 108 ? -1.177 -15.417 -7.478 1.00 80.25 108 GLU A O 1
ATOM 826 N N . HIS A 1 109 ? 0.116 -17.173 -7.988 1.00 66.19 109 HIS A N 1
ATOM 827 C CA . HIS A 1 109 ? -0.341 -17.256 -9.359 1.00 66.19 109 HIS A CA 1
ATOM 828 C C . HIS A 1 109 ? -1.566 -18.164 -9.366 1.00 66.19 109 HIS A C 1
ATOM 830 O O . HIS A 1 109 ? -1.450 -19.354 -9.076 1.00 66.19 109 HIS A O 1
ATOM 836 N N . GLU A 1 110 ? -2.741 -17.614 -9.681 1.00 56.31 110 GLU A N 1
ATOM 837 C CA . GLU A 1 110 ? -3.889 -18.466 -9.976 1.00 56.31 110 GLU A CA 1
ATOM 838 C C . GLU A 1 110 ? -3.529 -19.325 -11.189 1.00 56.31 110 GLU A C 1
ATOM 840 O O . GLU A 1 110 ? -3.246 -18.808 -12.274 1.00 56.31 110 GLU A O 1
ATOM 845 N N . ASP A 1 111 ? -3.475 -20.639 -10.972 1.00 46.53 111 ASP A N 1
ATOM 846 C CA . ASP A 1 111 ? -3.199 -21.634 -11.997 1.00 46.53 111 ASP A CA 1
ATOM 847 C C . ASP A 1 111 ? -4.201 -21.425 -13.141 1.00 46.53 111 ASP A C 1
ATOM 849 O O . ASP A 1 111 ? -5.413 -21.627 -12.998 1.00 46.53 111 ASP A O 1
ATOM 853 N N . ALA A 1 112 ? -3.713 -20.928 -14.276 1.00 45.78 112 ALA A N 1
ATOM 854 C CA . ALA A 1 112 ? -4.529 -20.693 -15.450 1.00 45.78 112 ALA A CA 1
ATOM 855 C C . ALA A 1 112 ? -4.895 -22.042 -16.087 1.00 45.78 112 ALA A C 1
ATOM 857 O O . ALA A 1 112 ? -4.310 -22.439 -17.091 1.00 45.78 112 ALA A O 1
ATOM 858 N N . GLY A 1 113 ? -5.886 -22.742 -15.528 1.00 42.12 113 GLY A N 1
ATOM 859 C CA . GLY A 1 113 ? -6.558 -23.836 -16.225 1.00 42.12 113 GLY A CA 1
ATOM 860 C C . GLY A 1 113 ? -7.008 -25.009 -15.365 1.00 42.12 113 GLY A C 1
ATOM 861 O O . GLY A 1 113 ? -6.383 -26.064 -15.354 1.00 42.12 113 GLY A O 1
ATOM 862 N N . GLY A 1 114 ? -8.222 -24.916 -14.828 1.00 52.56 114 GLY A N 1
ATOM 863 C CA . GLY A 1 114 ? -9.099 -26.084 -14.839 1.00 52.56 114 GLY A CA 1
ATOM 864 C C . GLY A 1 114 ? -9.667 -26.300 -16.249 1.00 52.56 114 GLY A C 1
ATOM 865 O O . GLY A 1 114 ? -10.474 -25.484 -16.691 1.00 52.56 114 GLY A O 1
ATOM 866 N N . SER A 1 115 ? -9.250 -27.376 -16.937 1.00 45.19 115 SER A N 1
ATOM 867 C CA . SER A 1 115 ? -9.945 -28.188 -17.984 1.00 45.19 115 SER A CA 1
ATOM 868 C C . SER A 1 115 ? -8.893 -28.829 -18.912 1.00 45.19 115 SER A C 1
ATOM 870 O O . SER A 1 115 ? -7.970 -28.141 -19.322 1.00 45.19 115 SER A O 1
ATOM 872 N N . ALA A 1 116 ? -8.911 -30.099 -19.329 1.00 40.12 116 ALA A N 1
ATOM 873 C CA . ALA A 1 116 ? -9.960 -31.101 -19.540 1.00 40.12 116 ALA A CA 1
ATOM 874 C C . ALA A 1 116 ? -9.370 -32.505 -19.226 1.00 40.12 116 ALA A C 1
ATOM 876 O O . ALA A 1 116 ? -8.167 -32.698 -19.335 1.00 40.12 116 ALA A O 1
ATOM 877 N N . GLY A 1 117 ? -10.111 -33.498 -18.736 1.00 46.28 117 GLY A N 1
ATOM 878 C CA . GLY A 1 117 ? -11.123 -34.216 -19.504 1.00 46.28 117 GLY A CA 1
ATOM 879 C C . GLY A 1 117 ? -10.513 -35.453 -20.180 1.00 46.28 117 GLY A C 1
ATOM 880 O O . GLY A 1 117 ? -9.909 -35.321 -21.242 1.00 46.28 117 GLY A O 1
ATOM 881 N N . SER A 1 118 ? -10.812 -36.624 -19.597 1.00 44.47 118 SER A N 1
ATOM 882 C CA . SER A 1 118 ? -10.581 -38.029 -20.024 1.00 44.47 118 SER A CA 1
ATOM 883 C C . SER A 1 118 ? -9.517 -38.779 -19.232 1.00 44.47 118 SER A C 1
ATOM 885 O O . SER A 1 118 ? -8.334 -38.391 -19.303 1.00 44.47 118 SER A O 1
#

Foldseek 3Di:
DDLVVLLVCLLCCCVPNDPVSVLVSLVVLLVCLQVPVDDPVSNLVSLLVLLVQLPDPPDPSSNLSSLVSLLNSPDAAALVSLVVLVVCLVVDDDPSNVSSVSNNVSHDYDPPDDDDDD

Mean predicted aligned error: 6.62 Å

Nearest PDB structures (foldseek):
  3woz-assembly1_A  TM=6.751E-01  e=4.509E-02  Mus musculus
  3vwa-assembly2_B  TM=7.164E-01  e=7.569E-02  Saccharomyces cerevisiae S288C
  3woz-assembly4_D  TM=6.912E-01  e=6.153E-02  Mus musculus
  7zbz-assembly1_D  TM=6.323E-01  e=2.764E-01  Homo sapiens
  7zbw-assembly1_D  TM=5.560E-01  e=4.887E-01  Homo sapiens

Secondary structure (DSSP, 8-state):
--HHHHHHHHHHHHHHS-HHHHHHHHHHHHHHHHTT-S-HHHHHHHHHHHHHHHHH-S-HHHHHHHHHHHHHT----BHHHHHHHHHTTTTS-THHHHHHHHHHHT-B---S------